Protein AF-A0A0J6CIC4-F1 (afdb_monomer_lite)

Structure (mmCIF, N/CA/C/O backbone):
data_AF-A0A0J6CIC4-F1
#
_entry.id   AF-A0A0J6CIC4-F1
#
loop_
_atom_site.group_PDB
_atom_site.id
_atom_site.type_symbol
_atom_site.label_atom_id
_atom_site.label_alt_id
_atom_site.label_comp_id
_atom_site.label_asym_id
_atom_site.label_entity_id
_atom_site.label_seq_id
_atom_site.pdbx_PDB_ins_code
_atom_site.Cartn_x
_atom_site.Cartn_y
_atom_site.Cartn_z
_atom_site.occupancy
_atom_site.B_iso_or_equiv
_atom_site.auth_seq_id
_atom_site.auth_comp_id
_atom_site.auth_asym_id
_atom_site.auth_atom_id
_atom_site.pdbx_PDB_model_num
ATOM 1 N N . MET A 1 1 ? 19.670 1.504 10.188 1.00 48.78 1 MET A N 1
ATOM 2 C CA . MET A 1 1 ? 18.631 2.282 9.477 1.00 48.78 1 MET A CA 1
ATOM 3 C C . MET A 1 1 ? 18.872 2.076 7.987 1.00 48.78 1 MET A C 1
ATOM 5 O O . MET A 1 1 ? 19.789 2.704 7.478 1.00 48.78 1 MET A O 1
ATOM 9 N N . GLY A 1 2 ? 18.152 1.167 7.315 1.00 51.41 2 GLY A N 1
ATOM 10 C CA . GLY A 1 2 ? 18.247 1.064 5.847 1.00 51.41 2 GLY A CA 1
ATOM 11 C C . GLY A 1 2 ? 17.985 -0.293 5.181 1.00 51.41 2 GLY A C 1
ATOM 12 O O . GLY A 1 2 ? 17.754 -0.299 3.981 1.00 51.41 2 GLY A O 1
ATOM 13 N N . ASP A 1 3 ? 17.968 -1.420 5.899 1.00 58.62 3 ASP A N 1
ATOM 14 C CA . ASP A 1 3 ? 18.109 -2.740 5.242 1.00 58.62 3 ASP A CA 1
ATOM 15 C C . ASP A 1 3 ? 16.858 -3.304 4.535 1.00 58.62 3 ASP A C 1
ATOM 17 O O . ASP A 1 3 ? 16.931 -4.378 3.950 1.00 58.62 3 ASP A O 1
ATOM 21 N N . ASN A 1 4 ? 15.723 -2.592 4.535 1.00 70.06 4 ASN A N 1
ATOM 22 C CA . ASN A 1 4 ? 14.466 -3.072 3.932 1.00 70.06 4 ASN A CA 1
ATOM 23 C C . ASN A 1 4 ? 13.879 -2.125 2.869 1.00 70.06 4 ASN A C 1
ATOM 25 O O . ASN A 1 4 ? 12.678 -2.168 2.600 1.00 70.06 4 ASN A O 1
ATOM 29 N N . LEU A 1 5 ? 14.688 -1.235 2.284 1.00 72.00 5 LEU A N 1
ATOM 30 C CA . LEU A 1 5 ? 14.248 -0.397 1.166 1.00 72.00 5 LEU A CA 1
ATOM 31 C C . LEU A 1 5 ? 14.667 -1.039 -0.159 1.00 72.00 5 LEU A C 1
ATOM 33 O O . LEU A 1 5 ? 15.813 -0.915 -0.583 1.00 72.00 5 LEU A O 1
ATOM 37 N N . PHE A 1 6 ? 13.719 -1.683 -0.832 1.00 79.38 6 PHE A N 1
ATOM 38 C CA . PHE A 1 6 ? 13.934 -2.278 -2.148 1.00 79.38 6 PHE A CA 1
ATOM 39 C C . PHE A 1 6 ? 13.254 -1.426 -3.215 1.00 79.38 6 PHE A C 1
ATOM 41 O O . PHE A 1 6 ? 12.050 -1.173 -3.154 1.00 79.38 6 PHE A O 1
ATOM 48 N N . ARG A 1 7 ? 14.030 -0.962 -4.198 1.00 82.75 7 ARG A N 1
ATOM 49 C CA . ARG A 1 7 ? 13.475 -0.304 -5.380 1.00 82.75 7 ARG A CA 1
ATOM 50 C C . ARG A 1 7 ? 13.129 -1.368 -6.408 1.00 82.75 7 ARG A C 1
ATOM 52 O O . ARG A 1 7 ? 14.002 -2.129 -6.809 1.00 82.75 7 ARG A O 1
ATOM 59 N N . LEU A 1 8 ? 11.877 -1.376 -6.843 1.00 86.25 8 LEU A N 1
ATOM 60 C CA . LEU A 1 8 ? 11.416 -2.317 -7.852 1.00 86.25 8 LEU A CA 1
ATOM 61 C C . LEU A 1 8 ? 11.821 -1.856 -9.262 1.00 86.25 8 LEU A C 1
ATOM 63 O O . LEU A 1 8 ? 11.741 -0.654 -9.552 1.00 86.25 8 LEU A O 1
ATOM 67 N N . PRO A 1 9 ? 12.229 -2.792 -10.134 1.00 91.62 9 PRO A N 1
ATOM 68 C CA . PRO A 1 9 ? 12.239 -2.606 -11.581 1.00 91.62 9 PRO A CA 1
ATOM 69 C C . PRO A 1 9 ? 10.882 -2.132 -12.131 1.00 91.62 9 PRO A C 1
ATOM 71 O O . PRO A 1 9 ? 9.833 -2.327 -11.513 1.00 91.62 9 PRO A O 1
ATOM 74 N N . GLU A 1 10 ? 10.887 -1.483 -13.298 1.00 89.94 10 GLU A N 1
ATOM 75 C CA . GLU A 1 10 ? 9.673 -0.900 -13.890 1.00 89.94 10 GLU A CA 1
ATOM 76 C C . GLU A 1 10 ? 8.633 -1.962 -14.284 1.00 89.94 10 GLU A C 1
ATOM 78 O O . GLU A 1 10 ? 7.432 -1.766 -14.099 1.00 89.94 10 GLU A O 1
ATOM 83 N N . ASP A 1 11 ? 9.083 -3.099 -14.802 1.00 92.75 11 ASP A N 1
ATOM 84 C CA . ASP A 1 11 ? 8.251 -4.245 -15.157 1.00 92.75 11 ASP A CA 1
ATOM 85 C C . ASP A 1 11 ? 7.587 -4.871 -13.926 1.00 92.75 11 ASP A C 1
ATOM 87 O O . ASP A 1 11 ? 6.371 -5.081 -13.935 1.00 92.75 11 ASP A O 1
ATOM 91 N N . GLU A 1 12 ? 8.336 -5.067 -12.838 1.00 90.62 12 GLU A N 1
ATOM 92 C CA . GLU A 1 12 ? 7.782 -5.531 -11.561 1.00 90.62 12 GLU A CA 1
ATOM 93 C C . GLU A 1 12 ? 6.770 -4.531 -10.987 1.00 90.62 12 GLU A C 1
ATOM 95 O O . GLU A 1 12 ? 5.678 -4.912 -10.559 1.00 90.62 12 GLU A O 1
ATOM 100 N N . TYR A 1 13 ? 7.079 -3.233 -11.038 1.00 86.50 13 TYR A N 1
ATOM 101 C CA . TYR A 1 13 ? 6.148 -2.184 -10.625 1.00 86.50 13 TYR A CA 1
ATOM 102 C C . TYR A 1 13 ? 4.847 -2.217 -11.443 1.00 86.50 13 TYR A C 1
ATOM 104 O O . 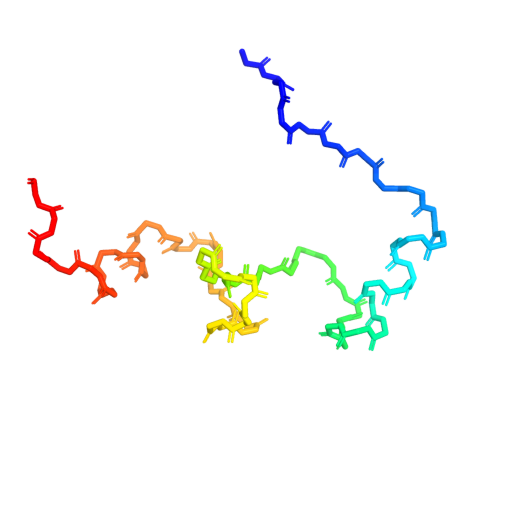TYR A 1 13 ? 3.751 -2.155 -10.879 1.00 86.50 13 TYR A O 1
ATOM 112 N N . ASN A 1 14 ? 4.942 -2.355 -12.767 1.00 88.62 14 ASN A N 1
ATOM 113 C CA . ASN A 1 14 ? 3.781 -2.438 -13.649 1.00 88.62 14 ASN A CA 1
ATOM 114 C C . ASN A 1 14 ? 2.960 -3.713 -13.413 1.00 88.62 14 ASN A C 1
ATOM 116 O O . ASN A 1 14 ? 1.727 -3.651 -13.416 1.00 88.62 14 ASN A O 1
ATOM 120 N N . TYR A 1 15 ? 3.615 -4.845 -13.153 1.00 90.56 15 TYR A N 1
ATOM 121 C CA . TYR A 1 15 ? 2.947 -6.087 -12.774 1.00 90.56 15 TYR A CA 1
ATOM 122 C C . TYR A 1 15 ? 2.144 -5.915 -11.479 1.00 90.56 15 TYR A C 1
ATOM 124 O O . TYR A 1 15 ? 0.947 -6.211 -11.443 1.00 90.56 15 TYR A O 1
ATOM 132 N N . LEU A 1 16 ? 2.751 -5.336 -10.439 1.00 85.88 16 LEU A N 1
ATOM 133 C CA . LEU A 1 16 ? 2.065 -5.066 -9.174 1.00 85.88 16 LEU A CA 1
ATOM 134 C C . LEU A 1 16 ? 0.897 -4.091 -9.347 1.00 85.88 16 LEU A C 1
ATOM 136 O O . LEU A 1 16 ? -0.164 -4.307 -8.761 1.00 85.88 16 LEU A O 1
ATOM 140 N N . ARG A 1 17 ? 1.038 -3.056 -10.186 1.00 86.00 17 ARG A N 1
ATOM 141 C CA . ARG A 1 17 ? -0.075 -2.148 -10.518 1.00 86.00 17 ARG A CA 1
ATOM 142 C C . ARG A 1 17 ? -1.257 -2.878 -11.131 1.00 86.00 17 ARG A C 1
ATOM 144 O O . ARG A 1 17 ? -2.399 -2.566 -10.803 1.00 86.00 17 ARG A O 1
ATOM 151 N N . GLN A 1 18 ? -1.004 -3.842 -12.011 1.00 87.19 18 GLN A N 1
ATOM 152 C CA . GLN A 1 18 ? -2.063 -4.643 -12.619 1.00 87.19 18 GLN A CA 1
ATOM 153 C C . GLN A 1 18 ? -2.686 -5.629 -11.633 1.00 87.19 18 GLN A C 1
ATOM 155 O O . GLN A 1 18 ? -3.896 -5.847 -11.705 1.00 87.19 18 GLN A O 1
ATOM 160 N N . LEU A 1 19 ? -1.887 -6.204 -10.733 1.00 86.94 19 LEU A N 1
ATOM 161 C CA . LEU A 1 19 ? -2.339 -7.169 -9.735 1.00 86.94 19 LEU A CA 1
ATOM 162 C C . LEU A 1 19 ? -3.204 -6.499 -8.659 1.00 86.94 19 LEU A C 1
ATOM 164 O O . LEU A 1 19 ? -4.340 -6.903 -8.438 1.00 86.94 19 LEU A O 1
ATOM 168 N N . PHE A 1 20 ? -2.697 -5.422 -8.060 1.00 82.50 20 PHE A N 1
ATOM 169 C CA . PHE A 1 20 ? -3.342 -4.685 -6.968 1.00 82.50 20 PHE A CA 1
ATOM 170 C C . PHE A 1 20 ? -4.212 -3.509 -7.441 1.00 82.50 20 PHE A C 1
ATOM 172 O O . PHE A 1 20 ? -4.727 -2.751 -6.622 1.00 82.50 20 PHE A O 1
ATOM 179 N N . LYS A 1 21 ? -4.355 -3.333 -8.762 1.00 84.31 21 LYS A N 1
ATOM 180 C CA . LYS A 1 21 ? -5.220 -2.335 -9.419 1.00 84.31 21 LYS A CA 1
ATOM 181 C C . LYS A 1 21 ? -5.039 -0.897 -8.903 1.00 84.31 21 LYS A C 1
ATOM 183 O O . LYS A 1 21 ? -6.010 -0.151 -8.803 1.00 84.31 21 LYS A O 1
ATOM 188 N N . PHE A 1 22 ? -3.804 -0.473 -8.615 1.00 82.69 22 PHE A N 1
ATOM 189 C CA . PHE A 1 22 ? -3.520 0.892 -8.151 1.00 82.69 22 PHE A CA 1
ATOM 190 C C . PHE A 1 22 ? -2.931 1.792 -9.247 1.00 82.69 22 PHE A C 1
ATOM 192 O O . PHE A 1 22 ? -2.133 1.376 -10.091 1.00 82.69 22 PHE A O 1
ATOM 199 N N . ASN A 1 23 ? -3.322 3.069 -9.207 1.00 76.06 23 ASN A N 1
ATOM 200 C CA . ASN A 1 23 ? -2.928 4.082 -10.192 1.00 76.06 23 ASN A CA 1
ATOM 201 C C . ASN A 1 23 ? -2.060 5.217 -9.633 1.00 76.06 23 ASN A C 1
ATOM 203 O O . ASN A 1 23 ? -1.553 6.015 -10.416 1.00 76.06 23 ASN A O 1
ATOM 207 N N . GLY A 1 24 ? -1.859 5.283 -8.315 1.00 72.56 24 GLY A N 1
ATOM 208 C CA . GLY A 1 24 ? -1.068 6.322 -7.658 1.00 72.56 24 GLY A CA 1
ATOM 209 C C . GLY A 1 24 ? -0.380 5.804 -6.400 1.00 72.56 24 GLY A C 1
ATOM 210 O O . GLY A 1 24 ? -0.811 4.811 -5.815 1.00 72.56 24 GLY A O 1
ATOM 211 N N . ILE A 1 25 ? 0.698 6.482 -6.013 1.00 74.19 25 ILE A N 1
ATOM 212 C CA . ILE A 1 25 ? 1.457 6.221 -4.788 1.00 74.19 25 ILE A CA 1
ATOM 213 C C . ILE A 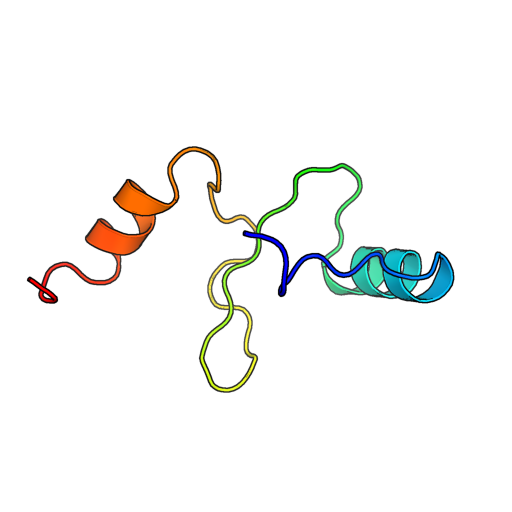1 25 ? 1.264 7.380 -3.795 1.00 74.19 25 ILE A C 1
ATOM 215 O O . ILE A 1 25 ? 1.098 8.519 -4.236 1.00 74.19 25 ILE A O 1
ATOM 219 N N . PRO A 1 26 ? 1.325 7.126 -2.477 1.00 80.25 26 PRO A N 1
ATOM 220 C CA . PRO A 1 26 ? 1.512 5.818 -1.840 1.00 80.25 26 PRO A CA 1
ATOM 221 C C . PRO A 1 26 ? 0.219 4.974 -1.793 1.00 80.25 26 PRO A C 1
ATOM 223 O O . PRO A 1 26 ? -0.864 5.497 -1.546 1.00 80.25 26 PRO A O 1
ATOM 226 N N . ARG A 1 27 ? 0.349 3.655 -2.002 1.00 83.00 27 ARG A N 1
ATOM 227 C CA . ARG A 1 27 ? -0.699 2.630 -1.819 1.00 83.00 27 ARG A CA 1
ATOM 228 C C . ARG A 1 27 ? -0.207 1.650 -0.758 1.00 83.00 27 ARG A C 1
ATOM 230 O O . ARG A 1 27 ? 0.901 1.136 -0.887 1.00 83.00 27 ARG A O 1
ATOM 237 N N . TYR A 1 28 ? -1.017 1.399 0.263 1.00 86.31 28 TYR A N 1
ATOM 238 C CA .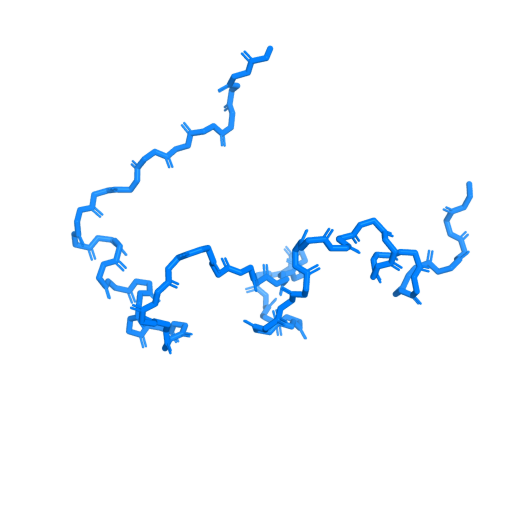 TYR A 1 28 ? -0.698 0.455 1.332 1.00 86.31 28 TYR A CA 1
ATOM 239 C C . TYR A 1 28 ? -1.648 -0.738 1.246 1.00 86.31 28 TYR A C 1
ATOM 241 O O . TYR A 1 28 ? -2.855 -0.556 1.113 1.00 86.31 28 TYR A O 1
ATOM 249 N N . VAL A 1 29 ? -1.082 -1.940 1.306 1.00 86.56 29 VAL A N 1
ATOM 250 C CA . VAL A 1 29 ? -1.802 -3.216 1.279 1.00 86.56 29 VAL A CA 1
ATOM 251 C C . VAL A 1 29 ? -1.352 -4.013 2.495 1.00 86.56 29 VAL A C 1
ATOM 253 O O . VAL A 1 29 ? -0.152 -4.109 2.756 1.00 86.56 29 VAL A O 1
ATOM 256 N N . MET A 1 30 ? -2.299 -4.571 3.238 1.00 87.56 30 MET A N 1
ATOM 257 C CA . MET A 1 30 ? -2.030 -5.460 4.358 1.00 87.56 30 MET A CA 1
ATOM 258 C C . MET A 1 30 ? -2.076 -6.911 3.884 1.00 87.56 30 MET A C 1
ATOM 260 O O . MET A 1 30 ? -3.052 -7.342 3.267 1.00 87.56 30 MET A O 1
ATOM 264 N N . LEU A 1 31 ? -1.021 -7.659 4.197 1.00 88.44 31 LEU A N 1
ATOM 265 C CA . LEU A 1 31 ? -0.893 -9.079 3.886 1.00 88.44 31 LEU A CA 1
ATOM 266 C C . LEU A 1 31 ? -0.830 -9.895 5.182 1.00 88.44 31 LEU A C 1
ATOM 268 O O . LEU A 1 31 ? -0.288 -9.422 6.186 1.00 88.44 31 LEU A O 1
ATOM 272 N N . ASP A 1 32 ? -1.363 -11.114 5.158 1.00 87.56 32 ASP A N 1
ATOM 273 C CA . ASP A 1 32 ? -1.138 -12.093 6.223 1.00 87.56 32 ASP A CA 1
ATOM 274 C C . ASP A 1 32 ? 0.215 -12.814 6.048 1.00 87.56 32 ASP A C 1
ATOM 276 O O . ASP A 1 32 ? 0.995 -12.531 5.136 1.00 87.56 32 ASP A O 1
ATOM 280 N N . ARG A 1 33 ? 0.524 -13.748 6.956 1.00 88.19 33 ARG A N 1
ATOM 281 C CA . ARG A 1 33 ? 1.777 -14.525 6.902 1.00 88.19 33 ARG A CA 1
ATOM 282 C C . ARG A 1 33 ? 1.825 -15.536 5.760 1.00 88.19 33 ARG A C 1
ATOM 284 O O . ARG A 1 33 ? 2.921 -15.948 5.391 1.00 88.19 33 ARG A O 1
ATOM 291 N N . ASP A 1 34 ? 0.672 -15.929 5.239 1.00 92.44 34 ASP A N 1
ATOM 292 C CA . ASP A 1 34 ? 0.539 -16.869 4.131 1.00 92.44 34 ASP A CA 1
ATOM 293 C C . ASP A 1 34 ? 0.605 -16.145 2.769 1.00 92.44 34 ASP A C 1
ATOM 295 O O . ASP A 1 34 ? 0.664 -16.785 1.721 1.00 92.44 34 ASP A O 1
ATOM 299 N N . GLY A 1 35 ? 0.658 -14.806 2.779 1.00 85.94 35 GLY A N 1
ATOM 300 C CA . GLY A 1 35 ? 0.747 -13.955 1.595 1.00 85.94 35 GLY A CA 1
ATOM 301 C C . GLY A 1 35 ? -0.608 -13.554 1.011 1.00 85.94 35 GLY A C 1
ATOM 302 O O . GLY A 1 35 ? -0.646 -12.985 -0.081 1.00 85.94 35 GLY A O 1
ATOM 303 N N . ASN A 1 36 ? -1.717 -13.816 1.707 1.00 88.56 36 ASN A N 1
ATOM 304 C CA . ASN A 1 36 ? -3.041 -13.392 1.261 1.00 88.56 36 ASN A CA 1
ATOM 305 C C . ASN A 1 36 ? -3.279 -11.916 1.581 1.00 88.56 36 ASN A C 1
ATOM 307 O O . ASN A 1 36 ? -2.806 -11.386 2.588 1.00 88.56 36 ASN A O 1
ATOM 311 N N . VAL A 1 37 ? -4.066 -11.257 0.731 1.00 88.31 37 VAL A N 1
ATOM 312 C CA . VAL A 1 37 ? -4.481 -9.866 0.938 1.00 88.31 37 VAL A CA 1
ATOM 313 C C . VAL A 1 37 ? -5.570 -9.808 2.002 1.00 88.31 37 VAL A C 1
ATOM 315 O O . VAL A 1 37 ? -6.660 -10.339 1.802 1.00 88.31 37 VAL A O 1
ATOM 318 N N . VAL A 1 38 ? -5.268 -9.148 3.119 1.00 88.25 38 VAL A N 1
ATOM 319 C CA . VAL A 1 38 ? -6.201 -8.928 4.236 1.00 88.25 38 VAL A CA 1
ATOM 320 C C . VAL A 1 38 ? -6.969 -7.622 4.047 1.00 88.25 38 VAL A C 1
ATOM 322 O O . VAL A 1 38 ? -8.176 -7.581 4.263 1.00 88.25 38 VAL A O 1
ATOM 325 N N . ASP A 1 39 ? -6.271 -6.569 3.620 1.00 85.75 39 ASP A N 1
ATOM 326 C CA . ASP A 1 39 ? -6.854 -5.262 3.308 1.00 85.75 39 ASP A CA 1
ATOM 327 C C . ASP A 1 39 ? -6.093 -4.648 2.132 1.00 85.75 39 ASP A C 1
ATOM 329 O O . ASP A 1 39 ? -4.888 -4.395 2.210 1.00 85.75 39 ASP A O 1
ATOM 333 N N . ASP A 1 40 ? -6.784 -4.435 1.017 1.00 84.81 40 ASP A N 1
ATOM 334 C CA . ASP A 1 40 ? -6.183 -3.889 -0.190 1.00 84.81 40 ASP A CA 1
ATOM 335 C C . ASP A 1 40 ? -6.046 -2.360 -0.146 1.00 84.81 40 ASP A C 1
ATOM 337 O O . ASP A 1 40 ? -5.254 -1.817 -0.912 1.00 84.81 40 ASP A O 1
ATOM 341 N N . ASN A 1 41 ? -6.756 -1.662 0.747 1.00 83.25 41 ASN A N 1
ATOM 342 C CA . ASN A 1 41 ? -6.804 -0.205 0.862 1.00 83.25 41 ASN A CA 1
ATOM 343 C C . ASN A 1 41 ? -6.465 0.274 2.281 1.00 83.25 41 ASN A C 1
ATOM 345 O O . ASN A 1 41 ? -7.124 1.157 2.841 1.00 83.25 41 ASN A O 1
ATOM 349 N N . PHE A 1 42 ? -5.405 -0.291 2.849 1.00 85.94 42 PHE A N 1
ATOM 350 C CA . PHE A 1 42 ? -5.029 -0.031 4.227 1.00 85.94 42 PHE A CA 1
ATOM 351 C C . PHE A 1 42 ? -4.694 1.462 4.462 1.00 85.94 42 PHE A C 1
ATOM 353 O O . PHE A 1 42 ? -3.925 2.055 3.691 1.00 85.94 42 PHE A O 1
ATOM 360 N N . PRO A 1 43 ? -5.199 2.111 5.530 1.00 84.50 43 PRO A N 1
ATOM 361 C CA . PRO A 1 43 ? -4.906 3.515 5.814 1.00 84.50 43 PRO A CA 1
ATOM 362 C C . PRO A 1 43 ? -3.497 3.681 6.407 1.00 84.50 43 PRO A C 1
ATOM 364 O O . PRO A 1 43 ? -3.315 3.871 7.608 1.00 84.50 43 PRO A O 1
ATOM 367 N N . GLY A 1 44 ? -2.467 3.658 5.557 1.00 82.44 44 GLY A N 1
ATOM 368 C CA . GLY A 1 44 ? -1.069 3.696 6.013 1.00 82.44 44 GLY A CA 1
ATOM 369 C C . GLY A 1 44 ? -0.678 4.947 6.811 1.00 82.44 44 GLY A C 1
ATOM 370 O O . GLY A 1 44 ? 0.224 4.878 7.641 1.00 82.44 44 GLY A O 1
ATOM 371 N N . HIS A 1 45 ? -1.384 6.068 6.632 1.00 82.06 45 HIS A N 1
ATOM 372 C CA . HIS A 1 45 ? -1.166 7.289 7.420 1.00 82.06 45 HIS A CA 1
ATOM 373 C C . HIS A 1 45 ? -1.501 7.116 8.913 1.00 82.06 45 HIS A C 1
ATOM 375 O O . HIS A 1 45 ? -0.954 7.844 9.733 1.00 82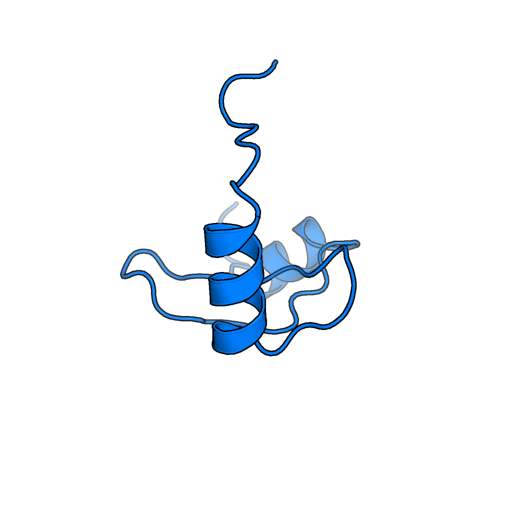.06 45 HIS A O 1
ATOM 381 N N . ASN A 1 46 ? -2.346 6.137 9.257 1.00 84.50 46 ASN A N 1
ATOM 382 C CA . ASN A 1 46 ? -2.758 5.805 10.623 1.00 84.50 46 ASN A CA 1
ATOM 383 C C . ASN A 1 46 ? -2.453 4.336 10.962 1.00 84.50 46 ASN A C 1
ATOM 385 O O . ASN A 1 46 ? -3.166 3.720 11.753 1.00 84.50 46 ASN A O 1
ATOM 389 N N . ALA A 1 47 ? -1.397 3.766 10.369 1.00 84.81 47 ALA A N 1
ATOM 390 C CA . ALA A 1 47 ? -1.098 2.337 10.454 1.00 84.81 47 ALA A CA 1
ATOM 391 C C . ALA A 1 47 ? -1.102 1.790 11.890 1.00 84.81 47 ALA A C 1
ATOM 393 O O . ALA A 1 47 ? -1.678 0.739 12.141 1.00 84.81 47 ALA A O 1
ATOM 394 N N . GLU A 1 48 ? -0.504 2.512 12.840 1.00 85.38 48 GLU A N 1
ATOM 395 C CA . GLU A 1 48 ? -0.452 2.103 14.247 1.00 85.38 48 GLU A CA 1
ATOM 396 C C . GLU A 1 48 ? -1.850 1.966 14.870 1.00 85.38 48 GLU A C 1
ATOM 398 O O . GLU A 1 48 ? -2.144 0.961 15.516 1.00 85.38 48 GLU A O 1
ATOM 403 N N . TYR A 1 49 ? -2.732 2.935 14.619 1.00 87.88 49 TYR A N 1
ATOM 404 C CA . TYR A 1 49 ? -4.107 2.910 15.114 1.00 87.88 49 TYR A CA 1
ATOM 405 C C . TYR A 1 49 ? -4.911 1.765 14.490 1.00 87.88 49 TYR A C 1
ATOM 407 O O . TYR A 1 49 ? -5.618 1.046 15.194 1.00 87.88 49 TYR A O 1
ATOM 415 N N . GLU A 1 50 ? -4.771 1.550 13.182 1.00 85.62 50 GLU A N 1
ATOM 416 C CA . GLU A 1 50 ? -5.467 0.463 12.487 1.00 85.62 50 GLU A CA 1
ATOM 417 C C . GLU A 1 50 ? -4.959 -0.919 12.927 1.00 85.62 50 GLU A C 1
ATOM 419 O O . GLU A 1 50 ? -5.756 -1.828 13.152 1.00 85.62 50 GLU A O 1
ATOM 424 N N . ILE A 1 51 ? -3.6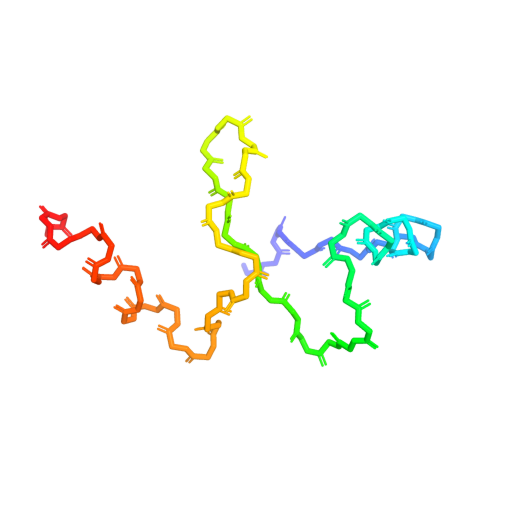53 -1.072 13.165 1.00 85.62 51 ILE A N 1
ATOM 425 C CA . ILE A 1 51 ? -3.073 -2.310 13.707 1.00 85.62 51 ILE A CA 1
ATOM 426 C C . ILE A 1 51 ? -3.595 -2.584 15.123 1.00 85.62 51 ILE A C 1
ATOM 428 O O . ILE A 1 51 ? -3.959 -3.720 15.422 1.00 85.62 51 ILE A O 1
ATOM 432 N N . GLN A 1 52 ? -3.679 -1.570 15.990 1.00 86.62 52 GLN A N 1
ATOM 433 C CA . GLN A 1 52 ? -4.212 -1.733 17.349 1.00 86.62 52 GLN A CA 1
ATOM 434 C C . GLN A 1 52 ? -5.686 -2.157 17.353 1.00 86.62 52 GLN A C 1
ATOM 436 O O . GLN A 1 52 ? -6.078 -2.975 18.181 1.00 86.62 52 GLN A O 1
ATOM 441 N N . LYS A 1 53 ? -6.505 -1.656 16.418 1.00 84.25 53 LYS A N 1
ATOM 442 C CA . LYS A 1 53 ? -7.896 -2.121 16.262 1.00 84.25 53 LYS A CA 1
ATOM 443 C C . LYS A 1 53 ? -7.982 -3.584 15.846 1.00 84.25 53 LYS A C 1
ATOM 445 O O . LYS A 1 53 ? -8.879 -4.288 16.299 1.00 84.25 53 LYS A O 1
ATOM 450 N N . LEU A 1 54 ? -7.098 -4.013 14.946 1.00 81.75 54 LEU A N 1
ATOM 451 C CA . LEU A 1 54 ? -7.083 -5.379 14.422 1.00 81.75 54 LEU A CA 1
ATOM 452 C C . LEU A 1 54 ? -6.530 -6.380 15.445 1.00 81.75 54 LEU A C 1
ATOM 454 O O . LEU A 1 54 ? -6.936 -7.540 15.448 1.00 81.75 54 LEU A O 1
ATOM 458 N N . PHE A 1 55 ? -5.633 -5.934 16.329 1.00 81.69 55 PHE A N 1
ATOM 459 C CA . PHE A 1 55 ? -4.984 -6.764 17.347 1.00 81.69 55 PHE A CA 1
ATOM 460 C C . PHE A 1 55 ? -5.032 -6.113 18.742 1.00 81.69 55 PHE A C 1
ATOM 462 O O . PHE A 1 55 ? -3.979 -5.805 19.309 1.00 81.69 55 PHE A O 1
ATOM 469 N N . PRO A 1 56 ? -6.227 -5.924 19.329 1.00 73.00 56 PRO A N 1
ATOM 470 C CA . PRO A 1 56 ? -6.390 -5.189 20.585 1.00 73.00 56 PRO A CA 1
ATOM 471 C C . PRO A 1 56 ? -5.726 -5.873 21.793 1.00 73.00 56 PRO A C 1
ATOM 473 O O . PRO A 1 56 ? -5.417 -5.211 22.782 1.00 73.00 56 PRO A O 1
ATOM 476 N N . ASP A 1 57 ? -5.461 -7.181 21.707 1.00 67.88 57 ASP A N 1
ATOM 477 C CA . ASP A 1 57 ? -4.998 -8.010 22.828 1.00 67.88 57 ASP A CA 1
ATOM 478 C C . ASP A 1 57 ? -3.473 -8.202 22.911 1.00 67.88 57 ASP A C 1
ATOM 480 O O . ASP A 1 57 ? -2.984 -8.902 23.800 1.00 67.88 57 ASP A O 1
ATOM 484 N N . LYS A 1 58 ? -2.684 -7.604 22.007 1.00 54.84 58 LYS A N 1
ATOM 485 C CA . LYS A 1 58 ? -1.214 -7.643 22.098 1.00 54.84 58 LYS A CA 1
ATOM 486 C C . LYS A 1 58 ? -0.688 -6.393 22.793 1.00 54.84 58 LYS A C 1
ATOM 488 O O . LYS A 1 58 ? -0.317 -5.424 22.135 1.00 54.84 58 LYS A O 1
ATOM 493 N N . LYS A 1 59 ? -0.659 -6.440 24.124 1.00 48.56 59 LYS A N 1
ATOM 494 C CA . LYS A 1 59 ? 0.070 -5.488 24.967 1.00 48.56 59 LYS A CA 1
ATOM 495 C C . LYS A 1 59 ? 1.408 -6.068 25.410 1.00 48.56 59 LYS A C 1
ATOM 497 O O . LYS A 1 59 ? 1.447 -7.288 25.682 1.00 48.56 59 LYS A O 1
#

pLDDT: mean 81.54, std 10.35, range [48.56, 92.75]

Organism: NCBI:txid328812

Secondary structure (DSSP, 8-state):
--TT--PPPHHHHHHHHHHTT--SS----EE-TTS-EEETT--GGGHHHHHHHH-TT--

Foldseek 3Di:
DDDPDDDDDPVVVVVVCVVLVDDDPDFDFDADPVGDTPGSRDPVVPNVVVVCVVPVPDD

Sequence (59 aa):
MGDNLFRLPEDEYNYLRQLFKFNGIPRYVMLDRDGNVVDDNFPGHNAEYEIQKLFPDKK

Radius of gyration: 13.71 Å; chains: 1; bounding box: 26×24×40 Å

=== Feature glossary ===
Each block in this record encodes a different view of the same protein. In brief:

Predicted aligned error. PAE(i, j) answers: if I align the predicted and true structures on residue i, how far off (in Å) do I expect residue j to be? A block-diagonal PAE matrix with low values on the blocks and high values off-diagonal is the signature of a multi-domain protein with confidently predicted domains but uncertain inter-domain orientation.

Contact-map, Ramachandran, and PAE plots. Plot images: a contact map (which residues are close in 3D, as an N×N binary image), a Ramachandran scatter (backbone torsion angles, revealing secondary-structure composition at a glance), and — for AlphaFold structures — a PAE heatmap (pairwise prediction confidence).

Backbone torsions (φ/ψ). φ (phi) and ψ (psi) are the two rotatable backbone dihedrals per residue: φ is the C(i-1)–N–Cα–C torsion, ψ is the N–Cα–C–N(i+1) torsion, both in degrees on (−180°, 180°]. α-helical residues cluster near (−60°, −45°); β-strand residues near (−120°, +130°). A Ramachandran plot is simply a scatter of (φ, ψ) for every residue.

Foldseek 3Di. A 3Di character summarizes, for each residue, the relative orientation of the Cα frame of its nearest spatial neighbor. Because it encodes fold topology rather than chemistry, 3Di alignments detect remote structural similarity that sequence alignment misses.

Radius of gyration, Cα contacts, bounding box. Three whole-structure scalars: the radius of gyration (RMS distance of Cα from centroid, in Å), the count of Cα–Cα contacts (pairs closer than 8 Å and separated by more than four residues in sequence — i.e. tertiary, not local, contacts), and the bounding-box dimensions. Together they distinguish compact globular folds from extended fibres or disordered chains.

Sequence. Sequence gives the chain of amino acids in standard one-letter code (A=alanine, C=cysteine, …, Y=tyrosine), read N→C. It is the only feature that is directly encoded by the gene; all structural features are derived from the folded form of this sequence.

mmCIF coordinates. Atomic coordinates in PDBx/mmCIF format — the same representation the Protein Data Bank distributes. Each line of the _atom_site loop places one backbone atom in Cartesian space (units: ångströms, origin: arbitrary).

Secondary structure (3-state, P-SEA). Three-state secondary structure (P-SEA) collapses the eight DSSP classes into helix (a), strand (b), and coil (c). P-SEA assigns these from Cα geometry alone — distances and angles — without requiring backbone oxygens, so it works on any Cα trace.

InterPro / GO / CATH / organism. Functional annotations link the protein to curated databases. InterPro entries identify conserved domains and families by matching the sequence against member-database signatures (Pfam, PROSITE, CDD, …). Gene Ontology (GO) terms describe molecular function, biological process, and cellular component in a controlled vocabulary. CATH places the structure in a hierarchical fold classification (Class/Architecture/Topology/Homologous-superfamily). The organism is the source species.

B-factor. B-factor (Debye–Waller factor) reflects atomic displacement in the crystal lattice. It is an experimental observable (units Å²), not a prediction; low values mean the atom is pinned down, high values mean it moves or is heterogeneous across the crystal.

Rendered structure images. Structure images are PyMOL renders from six orthogonal camera directions. Cartoon representation draws helices as coils and strands as arrows; sticks shows the backbone as bonds; surface shows the solvent-excluded envelope. Rainbow coloring maps sequence position to hue (blue→red, N→C); chain coloring assigns a distinct color per polypeptide.

Solvent-accessible surface area. Solvent-accessible surface area (SASA) is the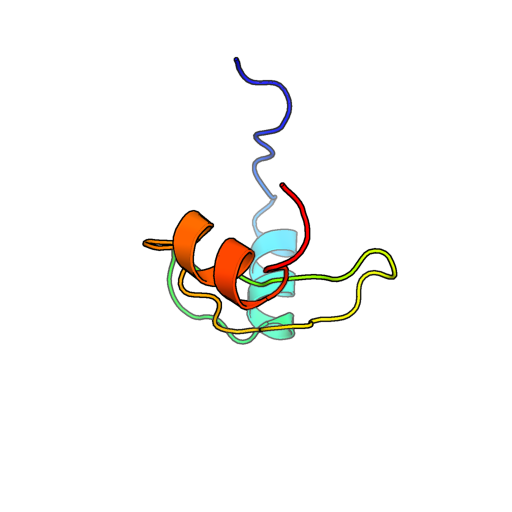 area in Å² traced out by the centre of a 1.4 Å probe sphere (a water molecule) rolled over the protein's van der Waals surface (Shrake–Rupley / Lee–Richards construction). Buried residues have near-zero SASA; fully exposed residues can exceed 200 Å². The total SASA scales roughly with the number of surface residues.

Secondary structure (8-state, DSSP). The SS8 string is DSSP's per-residue secondary-structure call. α-helix (H) means an i→i+4 H-bond ladder; β-strand (E) means the residue participates in a β-sheet; 3₁₀ (G) and π (I) are tighter and wider helices; T/S are turns/bends; '-' is loop.

pLDDT. For AlphaFold models, the B-factor field carries pLDDT — the model's own estimate of local accuracy on a 0–100 scale. Regions with pLDDT<50 should be treated as essentially unmodeled; they often correspond to intrinsically disordered segments.

Nearest PDB structures. Nearest PDB neighbors are the top structural matches found by Foldseek when searching this structure against the entire Protein Data Bank. Each hit reports a TM-score (0 to 1; >0.5 almost always implies the same fold) and an E-value. These are *structural* homologs — they may share no detectable sequence similarity.